Protein AF-A0A2G9C266-F1 (afdb_monomer_lite)

Structure (mmCIF, N/CA/C/O backbone):
data_AF-A0A2G9C266-F1
#
_entry.id   AF-A0A2G9C266-F1
#
loop_
_atom_site.group_PDB
_atom_site.id
_atom_site.type_symbol
_atom_site.label_atom_id
_atom_site.label_alt_id
_atom_site.label_comp_id
_atom_site.label_asym_id
_atom_site.label_entity_id
_atom_site.label_seq_id
_atom_site.pdbx_PDB_ins_code
_atom_site.Cartn_x
_atom_site.Cartn_y
_atom_site.Cartn_z
_atom_site.occupancy
_atom_site.B_iso_or_equiv
_atom_site.auth_seq_id
_atom_site.auth_comp_id
_atom_site.auth_asym_id
_atom_site.auth_atom_id
_atom_site.pdbx_PDB_model_num
ATOM 1 N N . MET A 1 1 ? -9.990 9.569 14.658 1.00 44.69 1 MET A N 1
ATOM 2 C CA . MET A 1 1 ? -10.076 8.499 13.648 1.00 44.69 1 MET A CA 1
ATOM 3 C C . MET 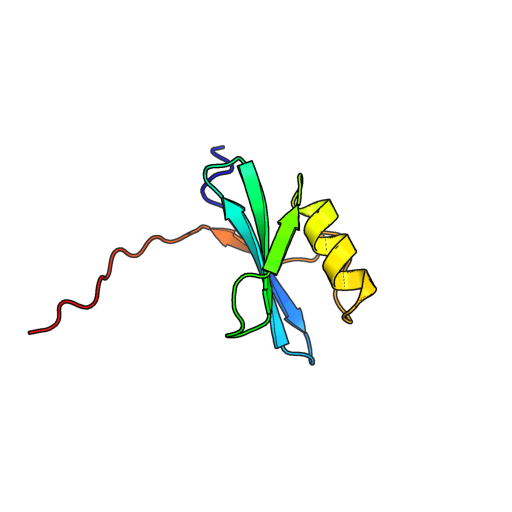A 1 1 ? -8.816 7.674 13.825 1.00 44.69 1 MET A C 1
ATOM 5 O O . MET A 1 1 ? -7.735 8.213 13.615 1.00 44.69 1 MET A O 1
ATOM 9 N N . ASP A 1 2 ? -8.941 6.471 14.386 1.00 51.75 2 ASP A N 1
ATOM 10 C CA . ASP A 1 2 ? -7.797 5.612 14.700 1.00 51.75 2 ASP A CA 1
ATOM 11 C C . ASP A 1 2 ? -7.181 5.095 13.398 1.00 51.75 2 ASP A C 1
ATOM 13 O O . ASP A 1 2 ? -7.760 4.264 12.698 1.00 51.75 2 ASP A O 1
ATOM 17 N N . LEU A 1 3 ? -5.996 5.620 13.075 1.00 50.25 3 LEU A N 1
ATOM 18 C CA . LEU A 1 3 ? -5.174 5.255 11.913 1.00 50.25 3 LEU A CA 1
ATOM 19 C C . LEU A 1 3 ? -4.839 3.753 11.842 1.00 50.25 3 LEU A C 1
ATOM 21 O O . LEU A 1 3 ? -4.324 3.303 10.827 1.00 50.25 3 LEU A O 1
ATOM 25 N N . ASP A 1 4 ? -5.147 2.975 12.880 1.00 57.69 4 ASP A N 1
ATOM 26 C CA . ASP A 1 4 ? -4.876 1.538 12.967 1.00 57.69 4 ASP A CA 1
ATOM 27 C C . ASP A 1 4 ? -5.862 0.660 12.167 1.00 57.69 4 ASP A C 1
ATOM 29 O O . ASP A 1 4 ? -5.751 -0.563 12.206 1.00 57.69 4 ASP A O 1
ATOM 33 N N . THR A 1 5 ? -6.812 1.250 11.427 1.00 70.56 5 THR A N 1
ATOM 34 C CA . THR A 1 5 ? -7.897 0.499 10.758 1.00 70.56 5 THR A CA 1
ATOM 35 C C . THR A 1 5 ? -8.050 0.760 9.262 1.00 70.56 5 THR A C 1
ATOM 37 O O . THR A 1 5 ? -9.038 0.327 8.683 1.00 70.56 5 THR A O 1
ATOM 40 N N . VAL A 1 6 ? -7.112 1.441 8.600 1.00 84.56 6 VAL A N 1
ATOM 41 C CA . VAL A 1 6 ? -7.258 1.776 7.172 1.00 84.56 6 VAL A CA 1
ATOM 42 C C . VAL A 1 6 ? -6.185 1.112 6.318 1.00 84.56 6 VAL A C 1
ATOM 44 O O . VAL A 1 6 ? -5.001 1.217 6.614 1.00 84.56 6 VAL A O 1
ATOM 47 N N . SER A 1 7 ? -6.585 0.422 5.252 1.00 89.81 7 SER A N 1
ATOM 48 C CA . SER A 1 7 ? -5.680 -0.087 4.218 1.00 89.81 7 SER A CA 1
ATOM 49 C C . SER A 1 7 ? -5.968 0.629 2.905 1.00 89.81 7 SER A C 1
ATOM 51 O O . SER A 1 7 ? -7.123 0.842 2.556 1.00 89.81 7 SER A O 1
ATOM 53 N N . TYR A 1 8 ? -4.932 0.962 2.145 1.00 92.50 8 TYR A N 1
ATOM 54 C CA . TYR A 1 8 ? -5.083 1.501 0.797 1.00 92.50 8 TYR A CA 1
ATOM 55 C C . TYR A 1 8 ? -4.794 0.411 -0.218 1.00 92.50 8 TYR A C 1
ATOM 57 O O . TYR A 1 8 ? -3.781 -0.285 -0.114 1.00 92.50 8 TYR A O 1
ATOM 65 N N . VAL A 1 9 ? -5.674 0.263 -1.200 1.00 93.88 9 VAL A N 1
ATOM 66 C CA . VAL A 1 9 ? -5.566 -0.755 -2.243 1.00 93.88 9 VAL A CA 1
ATOM 67 C C . VAL A 1 9 ? -5.568 -0.091 -3.612 1.00 93.88 9 VAL A C 1
ATOM 69 O O . VAL A 1 9 ? -6.374 0.798 -3.883 1.00 93.88 9 VAL A O 1
ATOM 72 N N . PHE A 1 10 ? -4.676 -0.548 -4.485 1.00 94.69 10 PHE A N 1
ATOM 73 C CA . PHE A 1 10 ? -4.661 -0.167 -5.890 1.00 94.69 10 PHE A CA 1
ATOM 74 C C . PHE A 1 10 ? -4.551 -1.411 -6.758 1.00 94.69 10 PHE A C 1
ATOM 76 O O . PHE A 1 10 ? -3.694 -2.263 -6.527 1.00 94.69 10 PHE A O 1
ATOM 83 N N . GLN A 1 11 ? -5.426 -1.521 -7.751 1.00 93.44 11 GLN A N 1
ATOM 84 C CA . GLN A 1 11 ? -5.390 -2.592 -8.739 1.00 93.44 11 GLN A CA 1
ATOM 85 C C . GLN A 1 11 ? -4.828 -2.032 -10.039 1.00 93.44 11 GLN A C 1
ATOM 87 O O . GLN A 1 11 ? -5.394 -1.104 -10.615 1.00 93.44 11 GLN A O 1
ATOM 92 N N . SER A 1 12 ? -3.716 -2.600 -10.493 1.00 88.81 12 SER A N 1
ATOM 93 C CA . SER A 1 12 ? -3.105 -2.294 -11.781 1.00 88.81 12 SER A CA 1
ATOM 94 C C . SER A 1 12 ? -3.100 -3.538 -12.673 1.00 88.81 12 SER A C 1
ATOM 96 O O . SER A 1 12 ? -3.480 -4.632 -12.252 1.00 88.81 12 SER A O 1
ATOM 98 N N . LEU A 1 13 ? -2.645 -3.379 -13.918 1.00 87.94 13 LEU A N 1
ATOM 99 C CA . LEU A 1 13 ? -2.408 -4.510 -14.821 1.00 87.94 13 LEU A CA 1
ATOM 100 C C . LEU A 1 13 ? -1.310 -5.458 -14.306 1.00 87.94 13 LEU A C 1
ATOM 102 O O . LEU A 1 13 ? -1.313 -6.632 -14.662 1.00 87.94 13 LEU A O 1
ATOM 106 N N . ASP A 1 14 ? -0.407 -4.958 -13.459 1.00 85.31 14 ASP A N 1
ATOM 107 C CA . ASP A 1 14 ? 0.690 -5.723 -12.855 1.00 85.31 14 ASP A CA 1
ATOM 108 C C . ASP A 1 14 ? 0.261 -6.471 -11.579 1.00 85.31 14 ASP A C 1
ATOM 110 O O . ASP A 1 14 ? 1.045 -7.247 -11.030 1.00 85.31 14 ASP A O 1
ATOM 114 N N . GLY A 1 15 ? -0.958 -6.232 -11.083 1.00 91.12 15 GLY A N 1
ATOM 115 C CA . GLY A 1 15 ? -1.516 -6.897 -9.907 1.00 91.12 15 GLY A CA 1
ATOM 116 C C . GLY A 1 15 ? -2.155 -5.945 -8.898 1.00 91.12 15 GLY A C 1
ATOM 117 O O .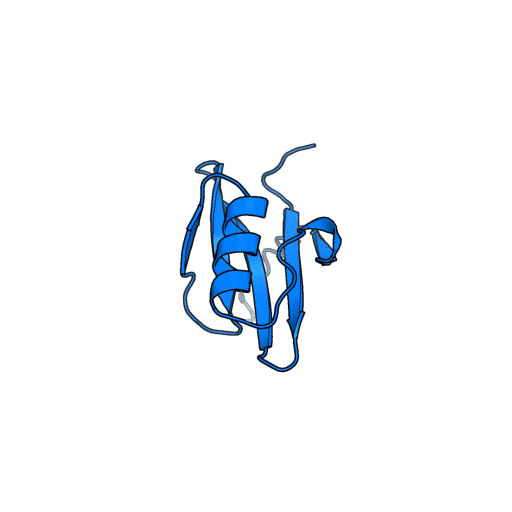 GLY A 1 15 ? -2.387 -4.762 -9.150 1.00 91.12 15 GLY A O 1
ATOM 118 N N . THR A 1 16 ? -2.467 -6.485 -7.724 1.00 94.25 16 THR A N 1
ATOM 119 C CA . THR A 1 16 ? -3.050 -5.749 -6.601 1.00 94.25 16 THR A CA 1
ATOM 120 C C . THR A 1 16 ? -1.964 -5.323 -5.628 1.00 94.25 16 THR A C 1
ATOM 122 O O . THR A 1 16 ? -1.207 -6.141 -5.108 1.00 94.25 16 THR A O 1
ATOM 125 N N . PHE A 1 17 ? -1.927 -4.038 -5.316 1.00 94.38 17 PHE A N 1
ATOM 126 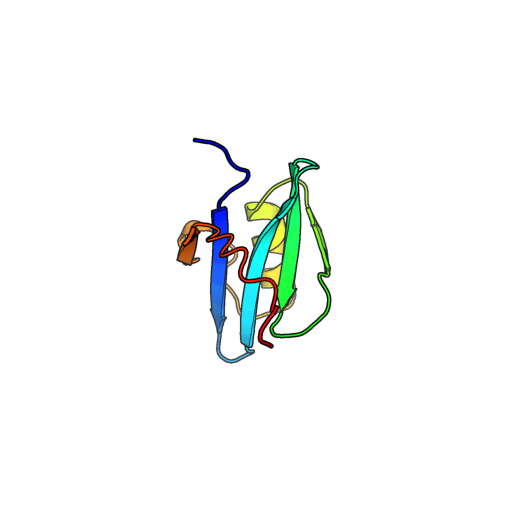C CA . PHE A 1 17 ? -1.020 -3.457 -4.345 1.00 94.38 17 PHE A CA 1
ATOM 127 C C . PHE A 1 17 ? -1.798 -3.041 -3.106 1.00 94.38 17 PHE A C 1
ATOM 129 O O . PHE A 1 17 ? -2.906 -2.513 -3.195 1.00 94.38 17 PHE A O 1
ATOM 136 N N . THR A 1 18 ? -1.222 -3.275 -1.934 1.00 93.75 18 THR A N 1
ATOM 137 C CA . THR A 1 18 ? -1.839 -2.931 -0.652 1.00 93.75 18 THR A CA 1
ATOM 138 C C . THR A 1 18 ? -0.839 -2.221 0.239 1.00 93.75 18 THR A C 1
ATOM 140 O O . THR A 1 18 ? 0.263 -2.722 0.453 1.00 93.75 18 THR A O 1
ATOM 143 N N . ILE A 1 19 ? -1.242 -1.081 0.793 1.00 93.25 19 ILE A N 1
ATOM 144 C CA . ILE A 1 19 ? -0.497 -0.300 1.778 1.00 93.25 19 ILE A CA 1
ATOM 145 C C . ILE A 1 19 ? -1.286 -0.338 3.088 1.00 93.25 19 ILE A C 1
ATOM 147 O O . ILE A 1 19 ? -2.441 0.079 3.124 1.00 93.25 19 ILE A O 1
ATOM 151 N N . LYS A 1 20 ? -0.684 -0.843 4.167 1.00 91.50 20 LYS A N 1
ATOM 152 C CA . LYS A 1 20 ? -1.369 -1.028 5.457 1.00 91.50 20 LYS A CA 1
ATOM 153 C C . LYS A 1 20 ? -0.504 -0.556 6.635 1.00 91.50 20 LYS A C 1
ATOM 155 O O . LYS A 1 20 ? 0.703 -0.836 6.634 1.00 91.50 20 LYS A O 1
ATOM 160 N N . PRO A 1 21 ? -1.070 0.123 7.650 1.00 89.69 21 PRO A N 1
ATOM 161 C CA . PRO A 1 21 ? -0.352 0.500 8.853 1.00 89.69 21 PRO A CA 1
ATOM 162 C C . PRO A 1 21 ? -0.188 -0.708 9.778 1.00 89.69 21 PRO A C 1
ATOM 164 O O . PRO A 1 21 ? -0.983 -1.646 9.804 1.00 89.69 21 PRO A O 1
ATOM 167 N N . ARG A 1 22 ? 0.884 -0.696 10.561 1.00 85.38 22 ARG A N 1
ATOM 168 C CA . ARG A 1 22 ? 1.098 -1.626 11.673 1.00 85.38 22 ARG A CA 1
ATOM 169 C C . ARG A 1 22 ? 0.802 -0.939 12.991 1.00 85.38 22 ARG A C 1
ATOM 171 O O . ARG A 1 22 ? 0.990 0.265 13.102 1.00 85.38 22 ARG A O 1
ATOM 178 N N . LEU A 1 23 ? 0.625 -1.753 14.032 1.00 81.88 23 LEU A N 1
ATOM 179 C CA . LEU A 1 23 ? 0.651 -1.315 15.435 1.00 81.88 23 LEU A CA 1
ATOM 180 C C . LEU A 1 23 ? 1.893 -0.474 15.790 1.00 81.88 23 LEU A C 1
ATOM 182 O O . LEU A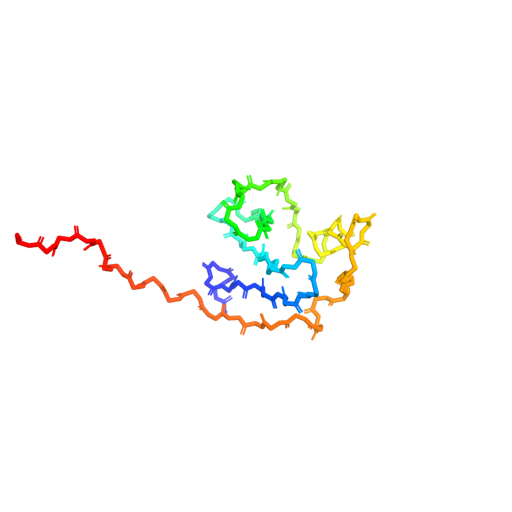 1 23 ? 1.854 0.375 16.669 1.00 81.88 23 LEU A O 1
ATOM 186 N N . SER A 1 24 ? 3.015 -0.675 15.085 1.00 81.56 24 SER A N 1
ATOM 187 C CA . SER A 1 24 ? 4.229 0.135 15.250 1.00 81.56 24 SER A CA 1
ATOM 188 C C . SER A 1 24 ? 4.156 1.521 14.589 1.00 81.56 24 SER A C 1
ATOM 190 O O . SER A 1 24 ? 5.193 2.166 14.463 1.00 81.56 24 SER A O 1
ATOM 192 N N . ARG A 1 25 ? 2.989 1.941 14.079 1.00 81.56 25 ARG A N 1
ATOM 193 C CA . ARG A 1 25 ? 2.768 3.159 13.275 1.00 81.56 25 ARG A CA 1
ATOM 194 C C . ARG A 1 25 ? 3.637 3.270 12.018 1.00 81.56 25 ARG A C 1
ATOM 196 O O . ARG A 1 25 ? 3.861 4.357 11.503 1.00 81.56 25 ARG A O 1
ATOM 203 N N . ARG A 1 26 ? 4.144 2.137 11.527 1.00 90.31 26 ARG A N 1
ATOM 204 C CA . ARG A 1 26 ? 4.869 2.049 10.252 1.00 90.31 26 ARG A CA 1
ATOM 205 C C . ARG A 1 26 ? 3.969 1.432 9.203 1.00 90.31 26 ARG A C 1
ATOM 207 O O . ARG A 1 26 ? 3.176 0.552 9.528 1.00 90.31 26 ARG A O 1
ATOM 214 N N . TRP A 1 27 ? 4.155 1.837 7.962 1.00 92.19 27 TRP A N 1
ATOM 215 C CA . TRP A 1 27 ? 3.359 1.390 6.827 1.00 92.19 27 TRP A CA 1
ATOM 216 C C . TRP A 1 27 ? 4.084 0.293 6.073 1.00 92.19 27 TRP A C 1
ATOM 218 O O . TRP A 1 27 ? 5.286 0.396 5.873 1.00 92.19 27 TRP A O 1
ATOM 228 N N . ARG A 1 28 ? 3.392 -0.767 5.669 1.00 92.69 28 ARG A N 1
ATOM 229 C CA . ARG A 1 28 ? 3.967 -1.832 4.843 1.00 92.69 28 ARG A CA 1
ATOM 230 C C . ARG A 1 28 ? 3.233 -1.963 3.533 1.00 92.69 28 ARG A C 1
ATOM 232 O O . ARG A 1 28 ? 2.053 -1.638 3.449 1.00 92.69 28 ARG A O 1
ATOM 239 N N . VAL A 1 29 ? 3.948 -2.496 2.554 1.00 93.06 29 VAL A N 1
ATOM 240 C CA . VAL A 1 29 ? 3.431 -2.758 1.216 1.00 93.06 29 VAL A CA 1
ATOM 241 C C . VAL A 1 29 ? 3.314 -4.255 0.961 1.00 93.06 29 VAL A C 1
ATOM 243 O O . VAL A 1 29 ? 4.144 -5.037 1.429 1.00 93.06 29 VAL A O 1
ATOM 246 N N . LYS A 1 30 ? 2.299 -4.655 0.204 1.00 93.19 30 LYS A N 1
ATOM 247 C CA . LYS A 1 30 ? 2.141 -6.001 -0.346 1.00 93.19 30 LYS A CA 1
ATOM 248 C C . LYS A 1 30 ? 1.789 -5.895 -1.822 1.00 93.19 30 LYS A C 1
ATOM 250 O O . LYS A 1 30 ? 1.014 -5.020 -2.196 1.00 93.19 30 LYS A O 1
ATOM 255 N N . HIS A 1 31 ? 2.339 -6.798 -2.624 1.00 93.19 31 HIS A N 1
ATOM 256 C CA . HIS A 1 31 ? 1.962 -7.014 -4.018 1.00 93.19 31 HIS A CA 1
ATOM 257 C C . HIS A 1 31 ? 1.380 -8.424 -4.138 1.00 93.19 31 HIS A C 1
ATOM 259 O O . HIS A 1 31 ? 2.034 -9.406 -3.789 1.00 93.19 31 HIS A O 1
ATOM 265 N N . ASP A 1 32 ? 0.118 -8.516 -4.540 1.00 90.81 32 ASP A N 1
ATOM 266 C CA . ASP A 1 32 ? -0.659 -9.747 -4.659 1.00 90.81 32 ASP A CA 1
ATOM 267 C C . ASP A 1 32 ? -0.539 -10.668 -3.427 1.00 90.81 32 ASP A C 1
ATOM 269 O O . ASP A 1 32 ? -0.860 -10.301 -2.288 1.00 90.81 32 ASP A O 1
ATOM 273 N N . SER A 1 33 ? -0.084 -11.902 -3.649 1.00 86.25 33 SER A N 1
ATOM 274 C CA . SER A 1 33 ? 0.127 -12.920 -2.620 1.00 86.25 33 SER A CA 1
ATOM 275 C C . SER A 1 33 ? 1.560 -12.941 -2.086 1.00 86.25 33 SER A C 1
ATOM 277 O O . SER A 1 33 ? 1.888 -13.813 -1.283 1.00 86.25 33 SER A O 1
ATOM 279 N N . MET A 1 34 ? 2.412 -11.994 -2.492 1.00 88.44 34 MET A N 1
ATOM 280 C CA . MET A 1 34 ? 3.788 -11.937 -2.007 1.00 88.44 34 MET A CA 1
ATOM 281 C C . MET A 1 34 ? 3.849 -11.602 -0.507 1.00 88.44 34 MET A C 1
ATOM 283 O O . MET A 1 34 ? 2.908 -11.021 0.049 1.00 88.44 34 MET A O 1
ATOM 287 N N . PRO A 1 35 ? 4.951 -11.956 0.178 1.00 88.50 35 PRO A N 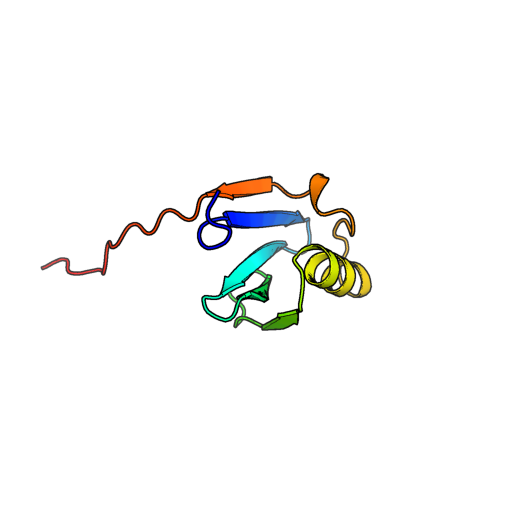1
ATOM 288 C CA . PRO A 1 35 ? 5.183 -11.520 1.547 1.00 88.50 35 PRO A CA 1
ATOM 289 C C . PRO A 1 35 ? 5.132 -9.994 1.682 1.00 88.50 35 PRO A C 1
ATOM 291 O O . PRO A 1 35 ? 5.479 -9.259 0.758 1.00 88.50 35 PRO A O 1
ATOM 294 N N . TRP A 1 36 ? 4.736 -9.517 2.863 1.00 88.25 36 TRP A N 1
ATOM 295 C CA . TRP A 1 36 ? 4.807 -8.093 3.190 1.00 88.25 36 TRP A CA 1
ATOM 296 C C . TRP A 1 36 ? 6.245 -7.588 3.063 1.00 88.25 36 TRP A C 1
ATOM 298 O O . TRP A 1 36 ? 7.155 -8.151 3.673 1.00 88.25 36 TRP A O 1
ATOM 308 N N . GLY A 1 37 ? 6.417 -6.519 2.292 1.00 86.31 37 GLY A N 1
ATOM 309 C CA . GLY A 1 37 ? 7.709 -5.915 2.008 1.00 86.31 37 GLY A CA 1
ATOM 310 C C . GLY A 1 37 ? 8.117 -4.840 3.015 1.00 86.31 37 GLY A C 1
ATOM 311 O O . GLY A 1 37 ? 7.851 -4.923 4.221 1.00 86.31 37 GLY A O 1
ATOM 312 N N . ASP A 1 38 ? 8.785 -3.822 2.478 1.00 85.88 38 ASP A N 1
ATOM 313 C CA . ASP A 1 38 ? 9.426 -2.734 3.214 1.00 85.88 38 ASP A CA 1
ATOM 314 C C . ASP A 1 38 ? 8.469 -1.975 4.150 1.00 85.88 38 ASP A C 1
ATOM 316 O O . ASP A 1 38 ? 7.252 -1.941 3.956 1.00 85.88 38 ASP A O 1
ATOM 320 N N . SER A 1 39 ? 9.042 -1.375 5.203 1.00 89.88 39 SER A N 1
ATOM 321 C CA . SER A 1 39 ? 8.308 -0.605 6.216 1.00 89.88 39 SER A CA 1
ATOM 322 C C . SER A 1 39 ? 8.643 0.892 6.159 1.00 89.88 39 SER A C 1
ATOM 324 O O . SER A 1 39 ? 9.758 1.294 6.491 1.00 89.88 39 SER A O 1
ATOM 326 N N . PHE A 1 40 ? 7.657 1.728 5.855 1.00 93.81 40 PHE A N 1
ATOM 327 C CA . PHE A 1 40 ? 7.752 3.176 5.639 1.00 93.81 40 PHE A CA 1
ATOM 328 C C . PHE A 1 40 ? 7.231 3.976 6.838 1.00 93.81 40 PHE A C 1
ATOM 330 O O . PHE A 1 40 ? 6.551 3.415 7.706 1.00 93.81 40 PHE A O 1
ATOM 337 N N . ALA A 1 41 ? 7.582 5.263 6.927 1.00 92.94 41 ALA A N 1
ATOM 338 C CA . ALA A 1 41 ? 7.097 6.124 8.005 1.00 92.94 41 ALA A CA 1
ATOM 339 C C . ALA A 1 41 ? 5.669 6.614 7.728 1.00 92.94 41 ALA A C 1
ATOM 341 O O . ALA A 1 41 ? 4.874 6.698 8.663 1.00 92.94 41 ALA A O 1
ATOM 342 N N . THR A 1 42 ? 5.315 6.854 6.460 1.00 92.94 42 THR A N 1
ATOM 343 C CA . THR A 1 42 ? 3.951 7.240 6.052 1.00 92.94 42 THR A CA 1
ATOM 344 C C . THR A 1 42 ? 3.409 6.387 4.901 1.00 92.94 42 THR A C 1
ATOM 346 O O . THR A 1 42 ? 4.154 5.658 4.239 1.00 92.94 42 THR A O 1
ATOM 349 N N . ALA A 1 43 ? 2.098 6.471 4.661 1.00 92.12 43 ALA A N 1
ATOM 350 C CA . ALA A 1 43 ? 1.447 5.805 3.536 1.00 92.12 43 ALA A CA 1
ATOM 351 C C . ALA A 1 43 ? 1.876 6.410 2.188 1.00 92.12 43 ALA A C 1
ATOM 353 O O . ALA A 1 43 ? 2.076 5.684 1.218 1.00 92.12 43 ALA A O 1
ATOM 354 N N . GLU A 1 44 ? 2.096 7.724 2.132 1.00 94.38 44 GLU A N 1
ATOM 355 C CA . GLU A 1 44 ? 2.569 8.429 0.937 1.00 94.38 44 GLU A CA 1
ATOM 356 C C . GLU A 1 44 ? 3.994 8.017 0.564 1.00 94.38 44 GLU A C 1
ATOM 358 O O . GLU A 1 44 ? 4.311 7.876 -0.615 1.00 94.38 44 GLU A O 1
ATOM 363 N N . GLU A 1 45 ? 4.869 7.804 1.550 1.00 95.12 45 GLU A N 1
ATOM 364 C CA . GLU A 1 45 ? 6.204 7.253 1.298 1.00 95.12 45 GLU A CA 1
ATOM 365 C C . GLU A 1 45 ? 6.125 5.841 0.713 1.00 95.12 45 GLU A C 1
ATOM 367 O O . GLU A 1 45 ? 6.847 5.528 -0.234 1.00 95.12 45 GLU A O 1
ATOM 372 N N . ALA A 1 46 ? 5.224 5.009 1.240 1.00 94.38 46 ALA A N 1
ATOM 373 C CA . ALA A 1 46 ? 4.988 3.668 0.723 1.00 94.38 46 ALA A CA 1
ATOM 374 C C . ALA A 1 46 ? 4.475 3.697 -0.730 1.00 94.38 46 ALA A C 1
ATOM 376 O O . ALA A 1 46 ? 4.999 2.972 -1.576 1.00 94.38 46 ALA A O 1
ATOM 377 N N . ALA A 1 47 ? 3.514 4.574 -1.046 1.00 94.44 47 ALA A N 1
ATOM 378 C CA . ALA A 1 47 ? 2.983 4.742 -2.401 1.00 94.44 47 ALA A CA 1
ATOM 379 C C . ALA A 1 47 ? 4.064 5.222 -3.381 1.00 94.44 47 ALA A C 1
ATOM 381 O O . ALA A 1 47 ? 4.234 4.641 -4.452 1.00 94.44 47 ALA A O 1
ATOM 382 N N . LYS A 1 48 ? 4.874 6.215 -2.987 1.00 95.44 48 LYS A N 1
ATOM 383 C CA . LYS A 1 48 ? 6.018 6.690 -3.787 1.00 95.44 48 LYS A CA 1
ATOM 384 C C . LYS A 1 48 ? 7.045 5.590 -4.043 1.00 95.44 48 LYS A C 1
ATOM 386 O O . LYS A 1 48 ? 7.563 5.485 -5.152 1.00 95.44 48 LYS A O 1
ATOM 391 N N . ALA A 1 49 ? 7.340 4.766 -3.038 1.00 93.69 49 ALA A N 1
ATOM 392 C CA . ALA A 1 49 ? 8.277 3.658 -3.185 1.00 93.69 49 ALA A CA 1
ATOM 393 C C . ALA A 1 49 ? 7.762 2.584 -4.156 1.00 93.69 49 ALA A C 1
ATOM 395 O O . ALA A 1 49 ? 8.554 2.024 -4.915 1.00 93.69 49 ALA A O 1
ATOM 396 N N . LEU A 1 50 ? 6.449 2.322 -4.169 1.00 92.44 50 LEU A N 1
ATOM 397 C CA . LEU A 1 50 ? 5.829 1.434 -5.154 1.00 92.44 50 LEU A CA 1
ATOM 398 C C . LEU A 1 50 ? 5.857 2.046 -6.559 1.00 92.44 50 LEU A C 1
ATOM 400 O O . LEU A 1 50 ? 6.295 1.378 -7.491 1.00 92.44 50 LEU A O 1
ATOM 404 N N . ALA A 1 51 ? 5.488 3.320 -6.705 1.00 93.62 51 ALA A N 1
ATOM 405 C CA . ALA A 1 51 ? 5.481 4.025 -7.991 1.00 93.62 51 ALA A CA 1
ATOM 406 C C . ALA A 1 51 ? 6.876 4.130 -8.641 1.00 93.62 51 ALA A C 1
ATOM 408 O O . ALA A 1 51 ? 6.995 4.231 -9.858 1.00 93.62 51 ALA A O 1
ATOM 409 N N . ALA A 1 52 ? 7.953 4.068 -7.850 1.00 93.25 52 ALA A N 1
ATOM 410 C CA . ALA A 1 52 ? 9.320 4.028 -8.371 1.00 93.25 52 ALA A CA 1
ATOM 411 C C . ALA A 1 52 ? 9.683 2.697 -9.061 1.00 93.25 52 ALA A C 1
ATOM 413 O O . ALA A 1 52 ? 10.692 2.629 -9.762 1.00 93.25 52 ALA A O 1
ATOM 414 N N . ARG A 1 53 ? 8.909 1.628 -8.828 1.00 90.50 53 ARG A N 1
ATOM 415 C CA . ARG A 1 53 ? 9.187 0.264 -9.315 1.00 90.50 53 ARG A CA 1
ATOM 416 C C . ARG A 1 53 ? 8.069 -0.314 -10.188 1.00 90.50 53 ARG A C 1
ATOM 418 O O . ARG A 1 53 ? 8.352 -1.176 -11.012 1.00 90.50 53 ARG A O 1
ATOM 425 N N . PHE A 1 54 ? 6.834 0.142 -10.002 1.00 90.75 54 PHE A N 1
ATOM 426 C CA . PHE A 1 54 ? 5.627 -0.390 -10.634 1.00 90.75 54 PHE A CA 1
ATOM 427 C C . PHE A 1 54 ? 4.790 0.736 -11.242 1.00 90.75 54 PHE A C 1
ATOM 429 O O . PHE A 1 54 ? 4.870 1.883 -10.800 1.00 90.75 54 PHE A O 1
ATOM 436 N N . ALA A 1 55 ? 3.940 0.408 -12.218 1.00 91.38 55 ALA A N 1
ATOM 437 C CA . ALA A 1 55 ? 3.011 1.356 -12.829 1.00 91.38 55 ALA A CA 1
ATOM 438 C C . ALA A 1 55 ? 1.790 1.607 -11.919 1.00 91.38 55 ALA A C 1
ATOM 440 O O . ALA A 1 55 ? 0.673 1.174 -12.205 1.00 91.38 55 ALA A O 1
ATOM 441 N N . VAL A 1 56 ? 2.015 2.293 -10.795 1.00 92.75 56 VAL A N 1
ATOM 442 C CA . VAL A 1 56 ? 0.983 2.676 -9.819 1.00 92.75 56 VAL A CA 1
ATOM 443 C C . VAL A 1 56 ? 1.077 4.170 -9.471 1.00 92.75 56 VAL A C 1
ATOM 445 O O . VAL A 1 56 ? 2.170 4.738 -9.549 1.00 92.75 56 VAL A O 1
ATOM 448 N N . PRO A 1 57 ? -0.025 4.828 -9.065 1.00 93.38 57 PRO A N 1
ATOM 449 C CA . PRO A 1 57 ? -0.002 6.225 -8.653 1.00 93.38 57 PRO A CA 1
ATOM 450 C C . PRO A 1 57 ? 0.865 6.461 -7.418 1.00 93.38 57 PRO A C 1
ATOM 452 O O . PRO A 1 57 ? 0.793 5.721 -6.434 1.00 93.38 57 PRO A O 1
ATOM 455 N N . ALA A 1 58 ? 1.637 7.547 -7.445 1.00 93.88 58 ALA A N 1
ATOM 456 C CA . ALA A 1 58 ? 2.392 8.017 -6.286 1.00 93.88 58 ALA A CA 1
ATOM 457 C C . ALA A 1 58 ? 1.526 8.821 -5.296 1.00 93.88 58 ALA A C 1
ATOM 459 O O . ALA A 1 58 ? 1.909 8.964 -4.134 1.00 93.88 58 ALA A O 1
ATOM 460 N N . ASP A 1 59 ? 0.394 9.372 -5.751 1.00 93.12 59 ASP A N 1
ATOM 461 C CA . ASP A 1 59 ? -0.568 10.073 -4.901 1.00 93.12 59 ASP A CA 1
ATOM 462 C C . ASP A 1 59 ? -1.533 9.065 -4.272 1.00 93.12 59 ASP A C 1
ATOM 464 O O . ASP A 1 59 ? -2.261 8.354 -4.965 1.00 93.12 59 ASP A O 1
ATOM 468 N N . LEU A 1 60 ? -1.553 9.015 -2.940 1.00 90.38 60 LEU A N 1
ATOM 469 C CA . LEU A 1 60 ? -2.393 8.092 -2.181 1.00 90.38 60 LEU A CA 1
ATOM 470 C C . LEU A 1 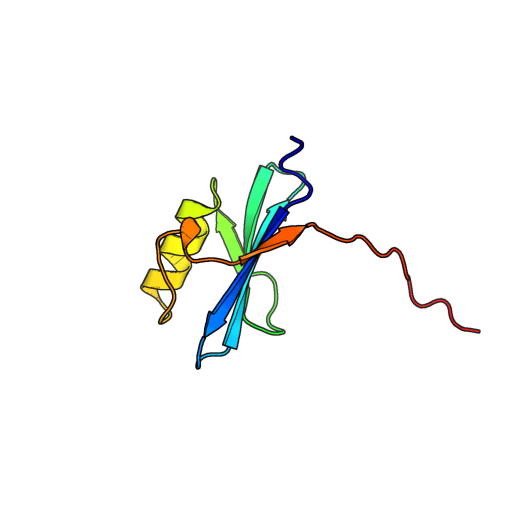60 ? -3.893 8.360 -2.381 1.00 90.38 60 LEU A C 1
ATOM 472 O O . LEU A 1 60 ? -4.703 7.461 -2.197 1.00 90.38 60 LEU A O 1
ATOM 476 N N . ARG A 1 61 ? -4.278 9.570 -2.802 1.00 91.56 61 ARG A N 1
ATOM 477 C CA . ARG A 1 61 ? -5.681 9.918 -3.083 1.00 91.56 61 ARG A CA 1
ATOM 478 C C . ARG A 1 61 ? -6.255 9.178 -4.290 1.00 91.56 61 ARG A C 1
ATOM 480 O O . ARG A 1 61 ? -7.470 9.119 -4.437 1.00 91.56 61 ARG A O 1
ATOM 487 N N . GLU A 1 62 ? -5.396 8.628 -5.145 1.00 92.69 62 GLU A N 1
ATOM 488 C CA . GLU A 1 62 ? -5.797 7.780 -6.272 1.00 92.69 62 GLU A CA 1
ATOM 489 C C . GLU A 1 62 ? -5.985 6.309 -5.860 1.00 92.69 62 GLU A C 1
ATOM 491 O O . GLU A 1 62 ? -6.430 5.486 -6.660 1.00 92.69 62 GLU A O 1
ATOM 496 N N . TRP A 1 63 ? -5.650 5.961 -4.614 1.00 93.81 63 TRP A N 1
ATOM 497 C CA . TRP A 1 63 ? -5.825 4.622 -4.071 1.00 93.81 63 TRP A CA 1
ATOM 498 C C . TRP A 1 63 ? -7.193 4.492 -3.412 1.00 93.81 63 TRP A C 1
ATOM 500 O O . TRP A 1 63 ? -7.736 5.439 -2.845 1.00 93.81 63 TRP A O 1
ATOM 510 N N . THR A 1 64 ? -7.747 3.284 -3.452 1.00 93.44 64 THR A N 1
ATOM 511 C CA . THR A 1 64 ? -9.007 3.001 -2.767 1.00 93.44 64 THR A CA 1
ATOM 512 C C . THR A 1 64 ? -8.741 2.816 -1.281 1.00 93.44 64 THR A C 1
ATOM 514 O O . THR A 1 64 ? -7.990 1.923 -0.885 1.00 93.44 64 THR A O 1
ATOM 517 N N . GLU A 1 65 ? -9.372 3.649 -0.461 1.00 91.38 65 GLU A N 1
ATOM 518 C CA . GLU A 1 65 ? -9.392 3.496 0.988 1.00 91.38 65 GLU A CA 1
ATOM 519 C C . GLU A 1 65 ? -10.355 2.366 1.375 1.00 91.38 65 GLU A C 1
ATOM 521 O O . GLU A 1 65 ? -11.548 2.409 1.071 1.00 91.38 65 GLU A O 1
ATOM 526 N N . VAL A 1 66 ? -9.835 1.337 2.038 1.00 86.06 66 VAL A N 1
ATOM 527 C CA . VAL A 1 66 ? -10.600 0.183 2.508 1.00 86.06 66 VAL A CA 1
ATOM 528 C C . VAL A 1 66 ? -10.429 0.076 4.019 1.00 86.06 66 VAL A C 1
ATOM 530 O O . VAL A 1 66 ? -9.311 -0.042 4.527 1.00 86.06 66 VAL A O 1
ATOM 533 N N . GLY A 1 67 ? -11.545 0.102 4.747 1.00 78.50 67 GLY A N 1
ATOM 534 C CA . GLY A 1 67 ? -11.545 -0.191 6.178 1.00 78.50 67 GLY A CA 1
ATOM 535 C C . GLY A 1 67 ? -11.057 -1.617 6.440 1.00 78.50 67 GLY A C 1
ATOM 536 O O . GLY A 1 67 ? -11.392 -2.551 5.712 1.00 78.50 67 GLY A O 1
ATOM 537 N N . ASP A 1 68 ? -10.254 -1.793 7.479 1.00 66.25 68 ASP A N 1
ATOM 538 C CA . ASP A 1 68 ? -9.754 -3.090 7.904 1.00 66.25 68 ASP A CA 1
ATOM 539 C C . ASP A 1 68 ? -10.899 -3.835 8.596 1.00 66.25 68 ASP A C 1
ATOM 541 O O . ASP A 1 68 ? -11.164 -3.670 9.788 1.00 66.25 68 ASP A O 1
ATOM 545 N N . PHE A 1 69 ? -11.620 -4.653 7.833 1.00 54.88 69 PHE A N 1
ATOM 546 C CA . PHE A 1 69 ? -12.525 -5.634 8.408 1.00 54.88 69 PHE A CA 1
ATOM 547 C C . PHE A 1 69 ? -11.662 -6.761 8.967 1.00 54.88 69 PHE A C 1
ATOM 549 O O . PHE A 1 69 ? -11.310 -7.703 8.258 1.00 54.88 69 PHE A O 1
ATOM 556 N N . HIS A 1 70 ? -11.313 -6.680 10.252 1.00 47.53 70 HIS A N 1
ATOM 557 C CA . HIS A 1 70 ? -10.916 -7.869 10.998 1.00 47.53 70 HIS A CA 1
ATOM 558 C C . HIS A 1 70 ? -12.167 -8.748 11.130 1.00 47.53 70 HIS A C 1
ATOM 560 O O . HIS A 1 70 ? -12.842 -8.770 12.155 1.00 47.53 70 HIS A O 1
ATOM 566 N N . THR A 1 71 ? -12.546 -9.442 10.056 1.00 40.53 71 THR A N 1
ATOM 567 C CA . THR A 1 71 ? -13.376 -10.626 10.208 1.00 40.53 71 THR A CA 1
ATOM 568 C C . THR A 1 71 ? -12.460 -11.651 10.841 1.00 40.53 71 THR A C 1
ATOM 570 O O . THR A 1 71 ? -11.683 -12.307 10.149 1.00 40.53 71 THR A O 1
ATOM 573 N N . ASP A 1 72 ? -12.520 -11.730 12.165 1.00 40.88 72 ASP A N 1
ATOM 574 C CA . ASP A 1 72 ? -11.917 -12.769 12.995 1.00 40.88 72 ASP A CA 1
ATOM 575 C C . ASP A 1 72 ? -12.600 -14.122 12.716 1.00 40.88 72 ASP A C 1
ATOM 577 O O . ASP A 1 72 ? -13.068 -14.827 13.602 1.00 40.88 72 ASP A O 1
ATOM 581 N N . VAL A 1 73 ? -12.722 -14.484 11.438 1.00 44.94 73 VAL A N 1
ATOM 582 C CA . VAL A 1 73 ? -13.052 -15.833 11.009 1.00 44.94 73 VAL A CA 1
ATOM 583 C C . VAL A 1 73 ? -11.712 -16.525 10.845 1.00 44.94 73 VAL A C 1
ATOM 585 O O . VAL A 1 73 ? -11.260 -16.854 9.748 1.00 44.94 73 VAL A O 1
ATOM 588 N N . GLY A 1 74 ? -11.054 -16.725 11.990 1.00 37.53 74 GLY A N 1
ATOM 589 C CA . GLY A 1 74 ? -10.221 -17.895 12.155 1.00 37.53 74 GLY A CA 1
ATOM 590 C C . GLY A 1 74 ? -11.035 -19.076 11.647 1.00 37.53 74 GLY A C 1
ATOM 591 O O . GLY A 1 74 ? -12.150 -19.317 12.110 1.00 37.53 74 GLY A O 1
ATOM 592 N N . GLY A 1 75 ? -10.511 -19.757 10.635 1.00 34.34 75 GLY A N 1
ATOM 593 C CA . GLY A 1 75 ? -11.062 -21.012 10.164 1.00 34.34 75 GLY A CA 1
ATOM 594 C C . GLY A 1 75 ? -10.980 -22.051 11.277 1.00 34.34 75 GLY A C 1
ATOM 595 O O . GLY A 1 75 ? -10.072 -22.869 11.289 1.00 34.34 75 GLY A O 1
ATOM 596 N N . PHE A 1 76 ? -11.930 -22.021 12.206 1.00 49.03 76 PHE A N 1
ATOM 597 C CA . PHE A 1 76 ? -12.456 -23.213 12.840 1.00 49.03 76 PHE A CA 1
ATOM 598 C C . PHE A 1 76 ? -13.749 -23.538 12.107 1.00 49.03 76 PHE A C 1
ATOM 600 O O . PHE A 1 76 ? -14.809 -22.991 12.396 1.00 49.03 76 PHE A O 1
ATOM 607 N N . THR A 1 77 ? -13.644 -24.429 11.129 1.00 45.22 77 THR A N 1
ATOM 608 C CA . THR A 1 77 ? -14.794 -25.222 10.702 1.00 45.22 77 THR A CA 1
ATOM 609 C C . THR A 1 77 ? -14.430 -26.681 10.936 1.00 45.22 77 THR A C 1
ATOM 611 O O . THR A 1 77 ? -13.446 -27.169 10.390 1.00 45.22 77 THR A O 1
ATOM 614 N N . SER A 1 78 ? -15.179 -27.230 11.900 1.00 43.19 78 SER A N 1
ATOM 615 C CA . SER A 1 78 ? -15.474 -28.623 12.275 1.00 43.19 78 SER A CA 1
ATOM 616 C C . SER A 1 78 ? -14.749 -29.760 11.567 1.00 43.19 78 SER A C 1
ATOM 618 O O . SER A 1 78 ? -14.868 -29.829 10.323 1.00 43.19 78 SER A O 1
#

pLDDT: mean 82.17, std 17.86, range [34.34, 95.44]

Sequence (78 aa):
MDLDTVSYVFQSLDGTFTIKPRLSRRWRVKHDSMPWGDSFATAEEAAKALAARFAVPADLREWTEVGDFHTDVGGFTS

Foldseek 3Di:
DPLQWKKWWDQDPQAIKIWHADPVCWIWIDGHPDPIDDTHNDSLVVLCVCVVPDVGDSDSVPTDIDTRPPPVCPPPDD

Radius of gyration: 13.23 Å; chains: 1; bounding box: 25×39×30 Å

Secondary structure (DSSP, 8-state):
--GGGEEEEEEETTEEEEEEE-TTS-EEEEETTSPP--EESSHHHHHHHHHTTSS--SSGGGSEEEE-----------

Organism: NCBI:txid2917965